Protein AF-A0A926LCS6-F1 (afdb_monomer_lite)

Foldseek 3Di:
DVLVVVLVVLLVVLVVVQVVCVVVVNNDPVSVVLSVQLNVLSVVVSDSVVSVVVSVVVVVVPDPPPPD

Radius of gyration: 13.2 Å; chains: 1; bounding box: 40×26×26 Å

Secondary structure (DSSP, 8-state):
-HHHHHHHHHHHHHHHHHHHHHHTT---HHHHHHHHHHHHHHHHHS-HHHHHHHHHHHHHHS------

Structure (mmCIF, N/CA/C/O backbone):
data_AF-A0A926LCS6-F1
#
_entry.id   AF-A0A926LCS6-F1
#
loop_
_atom_site.group_PDB
_atom_site.id
_atom_site.type_symbol
_atom_site.label_atom_id
_atom_site.label_alt_id
_atom_site.label_comp_id
_atom_site.label_asym_id
_atom_site.label_entity_id
_atom_site.label_seq_id
_atom_site.pdbx_PDB_ins_code
_atom_site.Cartn_x
_atom_site.Cartn_y
_atom_site.Cartn_z
_atom_site.occupancy
_atom_site.B_iso_or_equiv
_atom_site.auth_seq_id
_atom_site.auth_comp_id
_atom_site.auth_asym_id
_atom_site.auth_atom_id
_atom_site.pdbx_PDB_model_num
ATOM 1 N N . MET A 1 1 ? -18.040 7.815 10.871 1.00 60.28 1 MET A N 1
ATOM 2 C CA . MET A 1 1 ? -17.739 8.284 9.498 1.00 60.28 1 MET A CA 1
ATOM 3 C C . MET A 1 1 ? -16.293 8.755 9.287 1.00 60.28 1 MET A C 1
ATOM 5 O O . MET A 1 1 ? -15.782 8.512 8.208 1.00 60.28 1 MET A O 1
ATOM 9 N N . LYS A 1 2 ? -15.583 9.356 10.264 1.00 62.22 2 LYS A N 1
ATOM 10 C CA . LYS A 1 2 ? -14.168 9.776 10.080 1.00 62.22 2 LYS A CA 1
ATOM 11 C C . LYS A 1 2 ? -13.181 8.633 9.771 1.00 62.22 2 LYS A C 1
ATOM 13 O O . LYS A 1 2 ? -12.236 8.843 9.023 1.00 62.22 2 LYS A O 1
ATOM 18 N N . THR A 1 3 ? -13.395 7.442 10.325 1.00 71.88 3 THR A N 1
ATOM 19 C CA . THR A 1 3 ? -12.480 6.292 10.188 1.00 71.88 3 THR A CA 1
ATOM 20 C C . THR A 1 3 ? -12.411 5.758 8.755 1.00 71.88 3 THR A C 1
ATOM 22 O O . THR A 1 3 ? -11.338 5.398 8.281 1.00 71.88 3 THR A O 1
ATOM 25 N N . THR A 1 4 ? -13.536 5.781 8.037 1.00 79.00 4 THR A N 1
ATOM 26 C CA . THR A 1 4 ? -13.623 5.353 6.634 1.00 79.00 4 THR A CA 1
ATOM 27 C C . THR A 1 4 ? -12.810 6.272 5.726 1.00 79.00 4 THR A C 1
ATOM 29 O O . THR A 1 4 ? -11.950 5.788 5.005 1.00 79.00 4 THR A O 1
ATOM 32 N N . ALA A 1 5 ? -12.965 7.593 5.863 1.00 85.31 5 ALA A N 1
ATOM 33 C CA . ALA A 1 5 ? -12.214 8.563 5.060 1.00 85.31 5 ALA A CA 1
ATOM 34 C C . ALA A 1 5 ? -10.690 8.479 5.282 1.00 85.31 5 ALA A C 1
ATOM 36 O O . ALA A 1 5 ? -9.907 8.674 4.356 1.00 85.31 5 ALA A O 1
ATOM 37 N N . ILE A 1 6 ? -10.253 8.176 6.512 1.00 87.31 6 ILE A N 1
ATOM 38 C CA . ILE A 1 6 ? -8.829 7.957 6.820 1.00 87.31 6 ILE A CA 1
ATOM 39 C C . ILE A 1 6 ? -8.320 6.676 6.145 1.00 87.31 6 ILE A C 1
ATOM 41 O O . ILE A 1 6 ? -7.220 6.671 5.598 1.00 87.31 6 ILE A O 1
ATOM 45 N N . THR A 1 7 ? -9.125 5.614 6.164 1.00 87.94 7 THR A N 1
ATOM 46 C CA . THR A 1 7 ? -8.803 4.321 5.541 1.00 87.94 7 THR A CA 1
ATOM 47 C C . THR A 1 7 ? -8.688 4.466 4.022 1.00 87.94 7 THR A C 1
ATOM 49 O O . THR A 1 7 ? -7.679 4.075 3.444 1.00 87.94 7 THR A O 1
ATOM 52 N N . GLU A 1 8 ? -9.670 5.103 3.382 1.00 90.81 8 GLU A N 1
ATOM 53 C CA . GLU A 1 8 ? -9.682 5.361 1.935 1.00 90.81 8 GLU A CA 1
ATOM 54 C C . GLU A 1 8 ? -8.486 6.210 1.498 1.00 90.81 8 GLU A C 1
ATOM 56 O O . GLU A 1 8 ? -7.820 5.892 0.513 1.00 90.81 8 GLU A O 1
ATOM 61 N N . ARG A 1 9 ? -8.165 7.260 2.265 1.00 93.69 9 ARG A N 1
ATOM 62 C CA . ARG A 1 9 ? -6.989 8.091 2.000 1.00 93.69 9 ARG A CA 1
ATOM 63 C C . ARG A 1 9 ? -5.695 7.286 2.083 1.00 93.69 9 ARG A C 1
ATOM 65 O O . ARG A 1 9 ? -4.849 7.425 1.207 1.00 93.69 9 ARG A O 1
ATOM 72 N N . ALA A 1 10 ? -5.541 6.453 3.110 1.00 93.19 10 ALA A N 1
ATOM 73 C CA . ALA A 1 10 ? -4.344 5.636 3.270 1.00 93.19 10 ALA A CA 1
ATOM 74 C C . ALA A 1 10 ? -4.179 4.637 2.111 1.00 93.19 10 ALA A C 1
ATOM 76 O O . ALA A 1 10 ? -3.079 4.496 1.588 1.00 93.19 10 ALA A O 1
ATOM 77 N N . ILE A 1 11 ? -5.267 4.011 1.649 1.00 94.50 11 ILE A N 1
ATOM 78 C CA . ILE A 1 11 ? -5.243 3.129 0.470 1.00 94.50 11 ILE A CA 1
ATOM 79 C C . ILE A 1 11 ? -4.810 3.908 -0.781 1.00 94.50 11 ILE A C 1
ATOM 81 O O . ILE A 1 11 ? -3.923 3.463 -1.505 1.00 94.50 11 ILE A O 1
ATOM 85 N N . ALA A 1 12 ? -5.369 5.101 -1.009 1.00 96.19 12 ALA A N 1
ATOM 86 C CA . ALA A 1 12 ? -4.993 5.940 -2.148 1.00 96.19 12 ALA A CA 1
ATOM 87 C C . ALA A 1 12 ? -3.509 6.366 -2.117 1.00 96.19 12 ALA A C 1
ATOM 89 O O . ALA A 1 12 ? -2.861 6.462 -3.163 1.00 96.19 12 ALA A O 1
ATOM 90 N N . GLU A 1 13 ? -2.948 6.605 -0.930 1.00 95.69 13 GLU A N 1
ATOM 91 C CA . GLU A 1 13 ? -1.524 6.914 -0.760 1.00 95.69 13 GLU A CA 1
ATOM 92 C C . GLU A 1 13 ? -0.634 5.705 -1.108 1.00 95.69 13 GLU A C 1
ATOM 94 O O . GLU A 1 13 ? 0.373 5.878 -1.801 1.00 95.69 13 GLU A O 1
ATOM 99 N N . VAL A 1 14 ? -1.029 4.482 -0.727 1.00 95.44 14 VAL A N 1
ATOM 100 C CA . VAL A 1 14 ? -0.319 3.242 -1.110 1.00 95.44 14 VAL A CA 1
ATOM 101 C C . VAL A 1 14 ? -0.373 3.009 -2.624 1.00 95.44 14 VAL A C 1
ATOM 103 O O . VAL A 1 14 ? 0.646 2.712 -3.248 1.00 95.44 14 VAL A O 1
ATOM 106 N N . GLU A 1 15 ? -1.530 3.229 -3.244 1.00 96.25 15 GLU A N 1
ATOM 107 C CA . GLU A 1 15 ? -1.714 3.150 -4.699 1.00 96.25 15 GLU A CA 1
ATOM 108 C C . GLU A 1 15 ? -0.854 4.169 -5.463 1.00 96.25 15 GLU A C 1
ATOM 110 O O . GLU A 1 15 ? -0.226 3.868 -6.487 1.00 96.25 15 GLU A O 1
ATOM 115 N N . THR A 1 16 ? -0.760 5.384 -4.922 1.00 97.44 16 THR A N 1
ATOM 116 C CA . THR A 1 16 ? 0.113 6.434 -5.458 1.00 97.44 16 THR A CA 1
ATOM 117 C C . THR A 1 16 ? 1.583 6.035 -5.350 1.00 97.44 16 THR A C 1
ATOM 119 O O . THR A 1 16 ? 2.345 6.229 -6.298 1.00 97.44 16 THR A O 1
ATOM 122 N N . PHE A 1 17 ? 1.998 5.464 -4.214 1.00 94.31 17 PHE A N 1
ATOM 123 C CA . PHE A 1 17 ? 3.351 4.941 -4.032 1.00 94.31 17 PHE A CA 1
ATOM 124 C C . PHE A 1 17 ? 3.676 3.861 -5.070 1.00 94.31 17 PHE A C 1
ATOM 126 O O . PHE A 1 17 ? 4.689 3.971 -5.760 1.00 94.31 17 PHE A O 1
ATOM 133 N N . ARG A 1 18 ? 2.790 2.874 -5.249 1.00 94.81 18 ARG A N 1
ATOM 134 C CA . ARG A 1 18 ? 2.943 1.806 -6.248 1.00 94.81 18 ARG A CA 1
ATOM 135 C C . ARG A 1 18 ? 3.125 2.365 -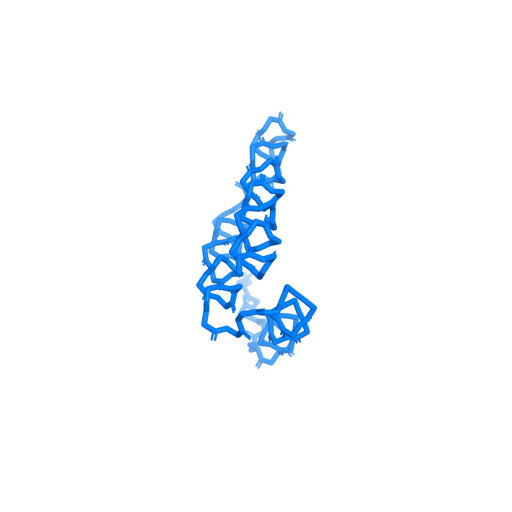7.659 1.00 94.81 18 ARG A C 1
ATOM 137 O O . ARG A 1 18 ? 4.062 1.987 -8.359 1.00 94.81 18 ARG A O 1
ATOM 144 N N . THR A 1 19 ? 2.278 3.316 -8.048 1.00 96.56 19 THR A N 1
ATOM 145 C CA . THR A 1 19 ? 2.351 3.973 -9.362 1.00 96.56 19 THR A CA 1
ATOM 146 C C . THR A 1 19 ? 3.694 4.674 -9.563 1.00 96.56 19 THR A C 1
ATOM 148 O O . THR A 1 19 ? 4.373 4.423 -10.557 1.00 96.56 19 THR A O 1
ATOM 151 N N . LYS A 1 20 ? 4.143 5.467 -8.582 1.00 96.44 20 LYS A N 1
ATOM 152 C CA . LYS A 1 20 ? 5.448 6.144 -8.646 1.00 96.44 20 LYS A CA 1
ATOM 153 C C . LYS A 1 20 ? 6.609 5.162 -8.730 1.00 96.44 20 LYS A C 1
ATOM 155 O O . LYS A 1 20 ? 7.553 5.391 -9.476 1.00 96.44 20 LYS A O 1
ATOM 160 N N . MET A 1 21 ? 6.550 4.050 -8.001 1.00 94.69 21 MET A N 1
ATOM 161 C CA . MET A 1 21 ? 7.582 3.018 -8.091 1.00 94.69 21 MET A CA 1
ATOM 162 C C . MET A 1 21 ? 7.640 2.403 -9.494 1.00 94.69 21 MET A C 1
ATOM 164 O O . MET A 1 21 ? 8.737 2.123 -9.974 1.00 94.69 21 MET A O 1
ATOM 168 N N . ARG A 1 22 ? 6.497 2.228 -10.177 1.00 94.19 22 ARG A N 1
ATOM 169 C CA . ARG A 1 22 ? 6.461 1.745 -11.573 1.00 94.19 22 ARG A CA 1
ATOM 170 C C . ARG A 1 22 ? 7.069 2.760 -12.529 1.00 94.19 22 ARG A C 1
ATOM 172 O O . ARG A 1 22 ? 7.901 2.386 -13.347 1.00 94.19 22 ARG A O 1
ATOM 179 N N . GLU A 1 23 ? 6.702 4.030 -12.389 1.00 96.44 23 GLU A N 1
ATOM 180 C CA . GLU A 1 23 ? 7.242 5.129 -13.202 1.00 96.44 23 GLU A CA 1
ATOM 181 C C . GLU A 1 23 ? 8.761 5.270 -13.055 1.00 96.44 23 GLU A C 1
ATOM 183 O O . GLU A 1 23 ? 9.457 5.550 -14.028 1.00 96.44 23 GLU A O 1
ATOM 188 N N . LEU A 1 24 ? 9.287 5.024 -11.853 1.00 95.69 24 LEU A N 1
ATOM 189 C CA . LEU A 1 24 ? 10.723 5.039 -11.572 1.00 95.69 24 LEU A CA 1
ATOM 190 C C . LEU A 1 24 ? 1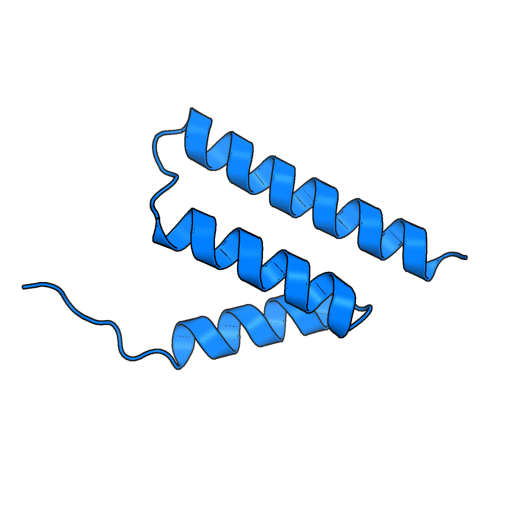1.456 3.768 -12.035 1.00 95.69 24 LEU A C 1
ATO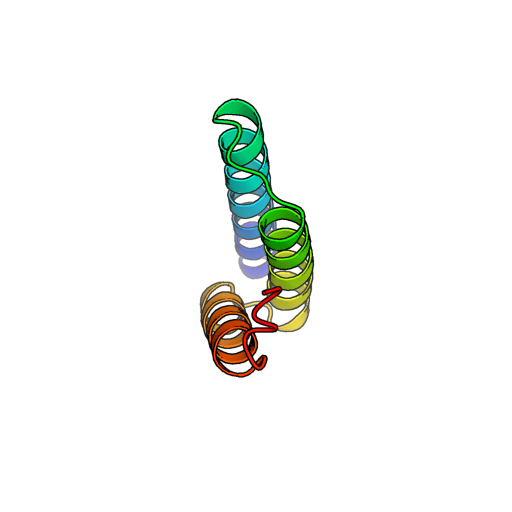M 192 O O . LEU A 1 24 ? 12.674 3.697 -11.894 1.00 95.69 24 LEU A O 1
ATOM 196 N N . GLY A 1 25 ? 10.748 2.755 -12.547 1.00 92.62 25 GLY A N 1
ATOM 197 C CA . GLY A 1 25 ? 11.331 1.450 -12.879 1.00 92.62 25 GLY A CA 1
ATOM 198 C C . GLY A 1 25 ? 11.764 0.629 -11.655 1.00 92.62 25 GLY A C 1
ATOM 199 O O . GLY A 1 25 ? 12.462 -0.369 -11.801 1.00 92.62 25 GLY A O 1
ATOM 200 N N . SER A 1 26 ? 11.338 1.030 -10.455 1.00 91.25 26 SER A N 1
ATOM 201 C CA . SER A 1 26 ? 11.709 0.423 -9.167 1.00 91.25 26 SER A CA 1
ATOM 202 C C . SER A 1 26 ? 10.624 -0.498 -8.598 1.00 91.25 26 SER A C 1
ATOM 204 O O . SER A 1 26 ? 10.755 -0.991 -7.477 1.00 91.25 26 SER A O 1
ATOM 206 N N . CYS A 1 27 ? 9.529 -0.725 -9.327 1.00 92.69 27 CYS A N 1
ATOM 207 C CA . CYS A 1 27 ? 8.445 -1.595 -8.878 1.00 92.69 27 CYS A CA 1
ATOM 208 C C . CYS A 1 27 ? 8.776 -3.064 -9.146 1.00 92.69 27 CYS A C 1
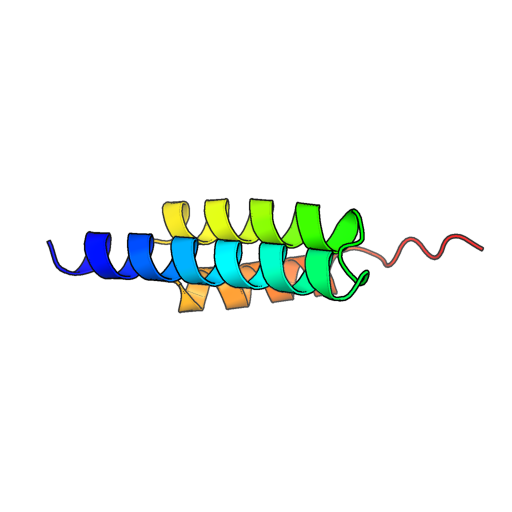ATOM 210 O O . CYS A 1 27 ? 8.420 -3.629 -10.179 1.00 92.69 27 CYS A O 1
ATOM 212 N N . SER A 1 28 ? 9.506 -3.672 -8.215 1.00 92.88 28 SER A N 1
ATOM 213 C CA . SER A 1 28 ? 9.747 -5.112 -8.227 1.00 92.88 28 SER A CA 1
ATOM 214 C C . SER A 1 28 ? 8.499 -5.884 -7.769 1.00 92.88 28 SER A C 1
ATOM 216 O O . SER A 1 28 ? 7.632 -5.313 -7.099 1.00 92.88 28 SER A O 1
ATOM 218 N N . PRO A 1 29 ? 8.419 -7.202 -8.031 1.00 91.88 29 PRO A N 1
ATOM 219 C CA . PRO A 1 29 ? 7.356 -8.046 -7.479 1.00 91.88 29 PRO A CA 1
ATOM 220 C C . PRO A 1 29 ? 7.234 -7.961 -5.949 1.00 91.88 29 PRO A C 1
ATOM 222 O O . PRO A 1 29 ? 6.137 -8.077 -5.412 1.00 91.88 29 PRO A O 1
ATOM 225 N N . ALA A 1 30 ? 8.341 -7.705 -5.241 1.00 89.31 30 ALA A N 1
ATOM 226 C CA . ALA A 1 30 ? 8.330 -7.504 -3.794 1.00 89.31 30 ALA A CA 1
ATOM 227 C C . ALA A 1 30 ? 7.633 -6.193 -3.388 1.00 89.31 30 ALA A C 1
ATOM 229 O O . ALA A 1 30 ? 6.918 -6.165 -2.391 1.00 89.31 30 ALA A O 1
ATOM 230 N N . VAL A 1 31 ? 7.799 -5.119 -4.169 1.00 90.75 31 VAL A N 1
ATOM 231 C CA . VAL A 1 31 ? 7.110 -3.837 -3.937 1.00 90.75 31 VAL A CA 1
ATOM 232 C C . VAL A 1 31 ? 5.608 -3.971 -4.196 1.00 90.75 31 VAL A C 1
ATOM 234 O O . VAL A 1 31 ? 4.814 -3.441 -3.422 1.00 90.75 31 VAL A O 1
ATOM 237 N N . GLU A 1 32 ? 5.219 -4.702 -5.245 1.00 93.25 32 GLU A N 1
ATOM 238 C CA . GLU A 1 32 ? 3.814 -5.023 -5.539 1.00 93.25 32 GLU A CA 1
ATOM 239 C C . GLU A 1 32 ? 3.179 -5.822 -4.392 1.00 93.25 32 GLU A C 1
ATOM 241 O O . GLU A 1 32 ? 2.178 -5.389 -3.824 1.00 93.25 32 GLU A O 1
ATOM 246 N N . LYS A 1 33 ? 3.823 -6.924 -3.976 1.00 91.38 33 LYS A N 1
ATOM 247 C CA . LYS A 1 33 ? 3.368 -7.760 -2.853 1.00 91.38 33 LYS A CA 1
ATOM 248 C C . LYS A 1 33 ? 3.235 -6.945 -1.562 1.00 91.38 33 LYS A C 1
ATOM 250 O O . LYS A 1 33 ? 2.219 -7.037 -0.881 1.00 91.38 33 LYS A O 1
ATOM 255 N N . PHE A 1 34 ? 4.228 -6.110 -1.248 1.00 91.19 34 PHE A N 1
ATOM 256 C CA . PHE A 1 34 ? 4.194 -5.246 -0.066 1.00 91.19 34 PHE A CA 1
ATOM 257 C C . PHE A 1 34 ? 3.019 -4.257 -0.097 1.00 91.19 34 PHE A C 1
ATOM 259 O O . PHE A 1 34 ? 2.363 -4.047 0.923 1.00 91.19 34 PHE A O 1
ATOM 266 N N . ALA A 1 35 ? 2.734 -3.649 -1.254 1.00 93.94 35 ALA A N 1
ATOM 267 C CA . ALA A 1 35 ? 1.606 -2.733 -1.402 1.00 93.94 35 ALA A CA 1
ATOM 268 C C . ALA A 1 35 ? 0.260 -3.450 -1.194 1.00 93.94 35 ALA A C 1
ATOM 270 O O . ALA A 1 35 ? -0.590 -2.937 -0.462 1.00 93.94 35 ALA A O 1
ATOM 271 N N . ASP A 1 36 ? 0.092 -4.643 -1.772 1.00 94.69 36 ASP A N 1
ATOM 272 C CA . ASP A 1 36 ? -1.121 -5.451 -1.614 1.00 94.69 36 ASP A CA 1
ATOM 273 C C . ASP A 1 36 ? -1.345 -5.851 -0.144 1.00 94.69 36 ASP A C 1
ATOM 275 O O . ASP A 1 36 ? -2.435 -5.660 0.405 1.00 94.69 36 ASP A O 1
ATOM 279 N N . GLU A 1 37 ? -0.302 -6.337 0.535 1.00 93.75 37 GLU A N 1
ATOM 280 C CA . GLU A 1 37 ? -0.364 -6.703 1.955 1.00 93.75 37 GLU A CA 1
ATOM 281 C C . GLU A 1 37 ? -0.683 -5.503 2.851 1.00 93.75 37 GLU A C 1
ATOM 283 O O . GLU A 1 37 ? -1.502 -5.603 3.771 1.00 93.75 37 GLU A O 1
ATOM 288 N N . LEU A 1 38 ? -0.079 -4.345 2.574 1.00 94.38 38 LEU A N 1
ATOM 289 C CA . LEU A 1 38 ? -0.317 -3.134 3.348 1.00 94.38 38 LEU A CA 1
ATOM 290 C C . LEU A 1 38 ? -1.765 -2.642 3.203 1.00 94.38 38 LEU A C 1
ATOM 292 O O . LEU A 1 38 ? -2.360 -2.235 4.200 1.00 94.38 38 LEU A O 1
ATOM 296 N N . ILE A 1 39 ? -2.363 -2.724 2.009 1.00 94.69 39 ILE A N 1
ATOM 297 C CA . ILE A 1 39 ? -3.782 -2.386 1.790 1.00 94.69 39 ILE A CA 1
ATOM 298 C C . ILE A 1 39 ? -4.689 -3.298 2.624 1.00 94.69 39 ILE A C 1
ATOM 300 O O . ILE A 1 39 ? -5.582 -2.804 3.319 1.00 94.69 39 ILE A O 1
ATOM 304 N N . VAL A 1 40 ? -4.437 -4.611 2.618 1.00 94.38 40 VAL A N 1
ATOM 305 C CA . VAL A 1 40 ? -5.196 -5.569 3.440 1.00 94.38 40 VAL A CA 1
ATOM 306 C C . VAL A 1 40 ? -5.079 -5.218 4.923 1.00 94.38 40 VAL A C 1
ATOM 308 O O . VAL A 1 40 ? -6.091 -5.151 5.623 1.00 94.38 40 VAL A O 1
ATOM 311 N N . LEU A 1 41 ? -3.870 -4.928 5.407 1.00 93.44 41 LEU A N 1
ATOM 312 C CA . LEU A 1 41 ? -3.644 -4.553 6.803 1.00 93.44 41 LEU A CA 1
ATOM 313 C C . LEU A 1 41 ? -4.317 -3.224 7.171 1.00 93.44 41 LEU A C 1
ATOM 315 O O . LEU A 1 41 ? -4.854 -3.106 8.270 1.00 93.44 41 LEU A O 1
ATOM 319 N N . ILE A 1 42 ? -4.353 -2.236 6.271 1.00 93.06 42 ILE A N 1
ATOM 320 C CA . ILE A 1 42 ? -5.072 -0.971 6.497 1.00 93.06 42 ILE A CA 1
ATOM 321 C C . ILE A 1 42 ? -6.569 -1.235 6.706 1.00 93.06 42 ILE A C 1
ATOM 323 O O . ILE A 1 42 ? -7.160 -0.684 7.639 1.00 93.06 42 ILE A O 1
ATOM 327 N N . ILE A 1 43 ? -7.164 -2.105 5.884 1.00 90.00 43 ILE A N 1
ATOM 328 C CA . ILE A 1 43 ? -8.579 -2.487 5.981 1.00 90.00 43 ILE A CA 1
ATOM 329 C C . ILE A 1 43 ? -8.850 -3.243 7.288 1.00 90.00 43 ILE A C 1
ATOM 331 O O . ILE A 1 43 ? -9.793 -2.912 8.005 1.00 90.00 43 ILE A O 1
ATOM 335 N N . VAL A 1 44 ? -8.020 -4.237 7.617 1.00 90.44 44 VAL A N 1
ATOM 336 C CA . VAL A 1 44 ? -8.217 -5.107 8.789 1.00 90.44 44 VAL A CA 1
ATOM 337 C C . VAL A 1 44 ? -7.975 -4.361 10.100 1.00 90.44 44 VAL A C 1
ATOM 339 O O . VAL A 1 44 ? -8.764 -4.481 11.035 1.00 90.44 44 VAL A O 1
ATOM 342 N N . CYS A 1 45 ? -6.899 -3.579 10.192 1.00 86.75 45 CYS A N 1
ATOM 343 C CA . CYS A 1 45 ? -6.542 -2.883 11.425 1.00 86.75 45 CYS A CA 1
ATOM 344 C C . CYS A 1 45 ? -7.405 -1.639 11.677 1.00 86.75 45 CYS A C 1
ATOM 346 O O . CYS A 1 45 ? -7.427 -1.141 12.803 1.00 86.75 45 CYS A O 1
ATOM 348 N N . GLY A 1 46 ? -8.046 -1.075 10.643 1.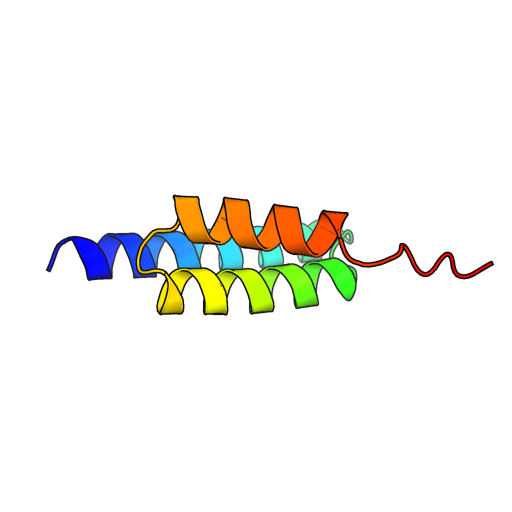00 82.94 46 GLY A N 1
ATOM 349 C CA . GLY A 1 46 ? -8.790 0.189 10.733 1.00 82.94 46 GLY A CA 1
ATOM 350 C C . GLY A 1 46 ? -7.933 1.385 11.181 1.00 82.94 46 GLY A C 1
ATOM 351 O O . GLY A 1 46 ? -8.459 2.433 11.559 1.00 82.94 46 GLY A O 1
ATOM 352 N N . SER A 1 47 ? -6.607 1.214 11.178 1.00 87.06 47 SER A N 1
ATOM 353 C CA . SER A 1 47 ? -5.600 2.163 11.637 1.00 87.06 47 SER A CA 1
ATOM 354 C C . SER A 1 47 ? -4.365 2.041 10.742 1.00 87.06 47 SER A C 1
ATOM 356 O O . SER A 1 47 ? -3.634 1.050 10.848 1.00 87.06 47 SER A O 1
ATOM 358 N N . PRO A 1 48 ? -4.086 3.045 9.891 1.00 87.94 48 PRO A N 1
ATOM 359 C CA . PRO A 1 48 ? -2.935 3.014 8.989 1.00 87.94 48 PRO A CA 1
ATOM 360 C C . PRO A 1 48 ? -1.602 2.840 9.720 1.00 87.94 48 PRO A C 1
ATOM 362 O O . PRO A 1 48 ? -0.708 2.154 9.237 1.00 87.94 48 PRO A O 1
ATOM 365 N N . LYS A 1 49 ? -1.481 3.409 10.926 1.00 89.81 49 LYS A N 1
ATOM 366 C CA . LYS A 1 49 ? -0.265 3.295 11.736 1.00 89.81 49 LYS A CA 1
ATOM 367 C C . LYS A 1 49 ? 0.025 1.843 12.129 1.00 89.81 49 LYS A C 1
ATOM 369 O O . LYS A 1 49 ? 1.141 1.373 11.943 1.00 89.81 49 LYS A O 1
ATOM 374 N N . VAL A 1 50 ? -0.988 1.133 12.630 1.00 90.88 50 VAL A N 1
ATOM 375 C CA . VAL A 1 50 ? -0.850 -0.275 13.041 1.00 90.88 50 VAL A CA 1
ATOM 376 C C . VAL A 1 50 ? -0.581 -1.162 11.827 1.00 90.88 50 VAL A C 1
ATOM 378 O O . VAL A 1 50 ? 0.221 -2.090 11.914 1.00 90.88 50 VAL A O 1
ATOM 381 N N . ALA A 1 51 ? -1.196 -0.851 10.684 1.00 92.12 51 ALA A N 1
ATOM 382 C CA . ALA A 1 51 ? -0.966 -1.573 9.440 1.00 92.12 51 ALA A CA 1
ATOM 383 C C . ALA A 1 51 ? 0.497 -1.479 8.978 1.00 92.12 51 ALA A C 1
ATOM 385 O O . ALA A 1 51 ? 1.107 -2.506 8.696 1.00 92.12 51 ALA A O 1
ATOM 386 N N . VAL A 1 52 ? 1.086 -0.277 8.984 1.00 89.62 52 VAL A N 1
ATOM 387 C CA . VAL A 1 52 ? 2.501 -0.069 8.622 1.00 89.62 52 VAL A CA 1
ATOM 388 C C . VAL A 1 52 ? 3.439 -0.778 9.596 1.00 89.62 52 VAL A C 1
ATOM 390 O O . VAL A 1 52 ? 4.341 -1.489 9.164 1.00 89.62 52 VAL A O 1
ATOM 393 N N . GLU A 1 53 ? 3.223 -0.632 10.906 1.00 92.19 53 GLU A N 1
ATOM 394 C CA . GLU A 1 53 ? 4.041 -1.311 11.921 1.00 92.19 53 GLU A CA 1
ATOM 395 C C . GLU A 1 53 ? 3.988 -2.841 11.767 1.00 92.19 53 GLU A C 1
ATOM 397 O O . GLU A 1 53 ? 5.007 -3.519 11.916 1.00 92.19 53 GLU A O 1
ATOM 402 N N . THR A 1 54 ? 2.816 -3.382 11.425 1.00 91.19 54 THR A N 1
ATOM 403 C CA . THR A 1 54 ? 2.623 -4.816 11.171 1.00 91.19 54 THR A CA 1
ATOM 404 C C . THR A 1 54 ? 3.322 -5.254 9.887 1.00 91.19 54 THR A C 1
ATOM 406 O O . THR A 1 54 ? 4.070 -6.228 9.910 1.00 91.19 54 THR A O 1
ATOM 409 N N . ALA A 1 55 ? 3.150 -4.511 8.790 1.00 89.50 55 ALA A N 1
ATOM 410 C CA . ALA A 1 55 ? 3.796 -4.800 7.512 1.00 89.50 55 ALA A CA 1
ATOM 411 C C . ALA A 1 55 ? 5.328 -4.784 7.637 1.00 89.50 55 ALA A C 1
ATOM 413 O O . ALA A 1 55 ? 6.000 -5.710 7.192 1.00 89.50 55 ALA A O 1
ATOM 414 N N . MET A 1 56 ? 5.889 -3.775 8.313 1.00 88.38 56 MET A N 1
ATOM 415 C CA . MET A 1 56 ? 7.331 -3.691 8.562 1.00 88.38 56 MET A CA 1
ATOM 416 C C . MET A 1 56 ? 7.831 -4.847 9.425 1.00 88.38 56 MET A C 1
ATOM 418 O O . MET A 1 56 ? 8.882 -5.413 9.140 1.00 88.38 56 MET A O 1
ATOM 422 N N . ARG A 1 57 ? 7.088 -5.223 10.472 1.00 89.31 57 ARG A N 1
ATOM 423 C CA . ARG A 1 57 ? 7.448 -6.376 11.302 1.00 89.31 57 ARG A CA 1
ATOM 424 C C . ARG A 1 57 ? 7.475 -7.661 10.480 1.00 89.31 57 ARG A C 1
ATOM 426 O O . ARG A 1 57 ? 8.422 -8.425 10.629 1.00 89.31 57 ARG A O 1
ATOM 433 N N . ASN A 1 58 ? 6.475 -7.881 9.629 1.00 86.44 58 ASN A N 1
ATOM 434 C CA . ASN A 1 58 ? 6.402 -9.064 8.773 1.00 86.44 58 ASN A CA 1
ATOM 435 C C . ASN A 1 58 ? 7.580 -9.106 7.798 1.00 86.44 58 ASN A C 1
ATOM 437 O O . ASN A 1 58 ? 8.285 -10.107 7.759 1.00 86.44 58 ASN A O 1
ATOM 441 N N . LEU A 1 59 ? 7.870 -7.990 7.123 1.00 82.12 59 LEU A N 1
ATOM 442 C CA . LEU A 1 59 ? 9.007 -7.875 6.206 1.00 82.12 59 LEU A CA 1
ATOM 443 C C . LEU A 1 59 ? 10.350 -8.186 6.886 1.00 82.12 59 LEU A C 1
ATOM 445 O O . LEU A 1 59 ? 11.202 -8.846 6.307 1.00 82.12 59 LEU A O 1
ATOM 449 N N . LEU A 1 60 ? 10.545 -7.717 8.122 1.00 81.00 60 LEU A N 1
ATOM 450 C CA . LEU A 1 60 ? 11.765 -7.977 8.897 1.00 81.00 60 LEU A CA 1
ATOM 451 C C . LEU A 1 60 ? 11.825 -9.395 9.485 1.00 81.00 60 LEU A C 1
ATOM 453 O O . LEU A 1 60 ? 12.879 -9.809 9.963 1.00 81.00 60 LEU A O 1
ATOM 457 N N . SER A 1 61 ? 10.696 -10.105 9.505 1.00 79.56 61 SER A N 1
ATOM 458 C CA . SER A 1 61 ? 10.581 -11.459 10.054 1.00 79.56 61 SER A CA 1
ATOM 459 C C . SER A 1 61 ? 10.619 -12.540 8.972 1.00 79.56 61 SER A C 1
ATOM 461 O O . SER A 1 61 ? 10.889 -13.695 9.298 1.00 79.56 61 SER A O 1
ATOM 463 N N . GLU A 1 62 ? 10.358 -12.199 7.704 1.00 68.94 62 GLU A N 1
ATOM 464 C CA . GLU A 1 62 ? 10.588 -13.110 6.583 1.00 68.94 62 GLU A CA 1
ATOM 465 C C . GLU A 1 62 ? 12.106 -13.356 6.455 1.00 68.94 62 GLU A C 1
ATOM 467 O O . GLU A 1 62 ? 12.880 -12.395 6.381 1.00 68.94 62 GLU A O 1
ATOM 472 N N . PRO A 1 63 ? 12.582 -14.619 6.463 1.00 57.12 63 PRO A N 1
ATOM 473 C CA . PRO A 1 63 ? 13.978 -14.890 6.160 1.00 57.12 63 PRO A CA 1
ATOM 474 C C . PRO A 1 63 ? 14.234 -14.366 4.751 1.00 57.12 63 PRO A C 1
ATOM 476 O O . PRO A 1 63 ? 13.541 -14.762 3.816 1.00 57.12 63 PRO A O 1
ATOM 479 N N . ALA A 1 64 ? 15.194 -13.450 4.608 1.00 53.34 64 ALA A N 1
ATOM 480 C CA . ALA A 1 64 ? 15.618 -12.975 3.303 1.00 53.34 64 ALA A CA 1
ATOM 481 C C . ALA A 1 64 ? 16.050 -14.200 2.494 1.00 53.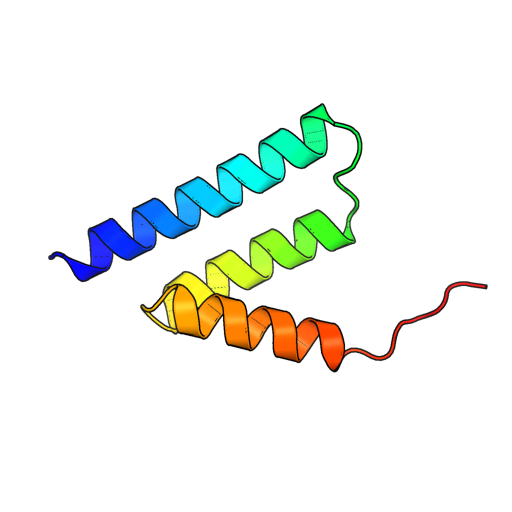34 64 ALA A C 1
ATOM 483 O O . ALA A 1 64 ? 17.117 -14.765 2.741 1.00 53.34 64 ALA A O 1
ATOM 484 N N . GLU A 1 65 ? 15.196 -14.650 1.579 1.00 50.22 65 GLU A N 1
ATOM 485 C CA . GLU A 1 65 ? 15.550 -15.677 0.617 1.00 50.22 65 GLU A CA 1
ATOM 486 C C . GLU A 1 65 ? 16.570 -15.021 -0.314 1.00 50.22 65 GLU A C 1
ATOM 488 O O . GLU A 1 65 ? 16.242 -14.355 -1.294 1.00 50.22 65 GLU A O 1
ATOM 493 N N . ALA A 1 66 ? 17.834 -15.083 0.101 1.00 48.69 66 ALA A N 1
ATOM 494 C CA . ALA A 1 66 ? 18.962 -14.647 -0.685 1.00 48.69 66 ALA A CA 1
ATOM 495 C C . ALA A 1 66 ? 19.058 -15.610 -1.867 1.00 48.69 66 ALA A C 1
ATOM 497 O O . ALA A 1 66 ? 19.647 -16.684 -1.763 1.00 48.69 66 ALA A O 1
ATOM 498 N N . THR A 1 67 ? 18.435 -15.247 -2.983 1.00 39.44 67 THR A N 1
ATOM 499 C CA . THR A 1 67 ? 18.745 -15.855 -4.273 1.00 39.44 67 THR A CA 1
ATOM 500 C C . THR A 1 67 ? 20.199 -15.524 -4.600 1.00 39.44 67 THR A C 1
ATOM 502 O O . THR A 1 67 ? 20.508 -14.384 -4.956 1.00 39.44 67 THR A O 1
ATOM 505 N N . VAL A 1 68 ? 21.068 -16.514 -4.371 1.00 38.12 68 VAL A N 1
ATOM 506 C CA . VAL A 1 68 ? 22.460 -16.607 -4.844 1.00 38.12 68 VAL A CA 1
ATOM 507 C C . VAL A 1 68 ? 22.476 -16.794 -6.355 1.00 38.12 68 VAL A C 1
ATOM 509 O O . VAL A 1 68 ? 21.646 -17.591 -6.847 1.00 38.12 68 VAL A O 1
#

pLDDT: mean 85.93, std 14.05, range [38.12, 97.44]

Sequence (68 aa):
MKTTAITERAIAEVETFRTKMRELGSCSPAVEKFADELIVLIIVCGSPKVAVETAMRNLLSEPAEATV